Protein AF-T0Y3L8-F1 (afdb_monomer)

InterPro domains:
  IPR029060 PIN-like domain superfamily [SSF88723] (1-33)

Organism: NCBI:txid410659

Mean predicted aligned error: 2.87 Å

Nearest PDB structures (foldseek):
  5ecy-assembly1_E  TM=9.846E-01  e=3.296E-02  Shigella flexneri
  3zvk-assembly1_B  TM=9.070E-01  e=2.307E-02  Rickettsia felis
  5ecw-assembly1_B  TM=9.861E-01  e=6.265E-02  Shigella flexneri
  5ecw-assembly1_A  TM=9.443E-01  e=5.432E-02  Shigella flexneri
  5ed0-assembly2_B  TM=9.591E-01  e=6.728E-02  Shigella flexneri

Secondary structure (DSSP, 8-state):
-HHHHHHHTT-EEE-S-HHHHTTSTT-EEE-SSS--

Structure (mmCIF, N/CA/C/O backbone):
data_AF-T0Y3L8-F1
#
_entry.id   AF-T0Y3L8-F1
#
loop_
_atom_site.group_PDB
_atom_site.id
_atom_site.type_symbol
_atom_site.label_atom_id
_atom_site.label_alt_id
_atom_site.label_comp_id
_atom_site.label_asym_id
_atom_site.label_entity_id
_atom_site.label_se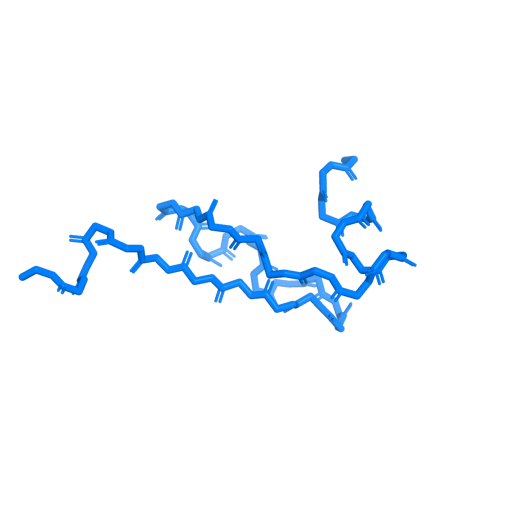q_id
_atom_site.pdbx_PDB_ins_code
_atom_site.Cartn_x
_atom_site.Cartn_y
_atom_site.Cartn_z
_atom_site.occupancy
_atom_site.B_iso_or_equiv
_atom_site.auth_seq_id
_atom_site.auth_comp_id
_atom_site.auth_asym_id
_atom_site.auth_atom_id
_atom_site.pdbx_PDB_model_num
ATOM 1 N N . LEU A 1 1 ? 9.570 0.665 1.501 1.00 87.75 1 LEU A N 1
ATOM 2 C CA . LEU A 1 1 ? 9.456 -0.785 1.793 1.00 87.75 1 LEU A CA 1
ATOM 3 C C . LEU A 1 1 ? 8.009 -1.205 2.060 1.00 87.75 1 LEU A C 1
ATOM 5 O O . LEU A 1 1 ? 7.532 -2.069 1.342 1.00 87.75 1 LEU A O 1
ATOM 9 N N . ILE A 1 2 ? 7.262 -0.534 2.949 1.00 96.50 2 ILE A N 1
ATOM 10 C CA . ILE A 1 2 ? 5.865 -0.911 3.273 1.00 96.50 2 ILE A CA 1
ATOM 11 C C . ILE A 1 2 ? 4.914 -1.025 2.062 1.00 96.50 2 ILE A C 1
ATOM 13 O O . ILE A 1 2 ? 4.142 -1.973 1.984 1.00 96.50 2 ILE A O 1
ATOM 17 N N . ALA A 1 3 ? 5.014 -0.123 1.078 1.00 97.00 3 ALA A N 1
ATOM 18 C CA . ALA A 1 3 ? 4.192 -0.173 -0.135 1.00 97.00 3 ALA A CA 1
ATOM 19 C C . ALA A 1 3 ? 4.487 -1.409 -1.000 1.00 97.00 3 ALA A C 1
ATOM 21 O O . ALA A 1 3 ? 3.568 -2.055 -1.489 1.00 97.00 3 ALA A O 1
ATOM 22 N N . ALA A 1 4 ? 5.766 -1.767 -1.147 1.00 97.00 4 ALA A N 1
ATOM 23 C CA . ALA A 1 4 ? 6.172 -2.952 -1.898 1.00 97.00 4 ALA A CA 1
ATOM 24 C C . ALA A 1 4 ? 5.685 -4.237 -1.213 1.00 97.00 4 ALA A C 1
ATOM 26 O O . ALA A 1 4 ? 5.221 -5.147 -1.889 1.00 97.00 4 ALA A O 1
ATOM 27 N N . GLN A 1 5 ? 5.713 -4.279 0.123 1.00 98.25 5 GLN A N 1
ATOM 28 C CA . GLN A 1 5 ? 5.140 -5.382 0.897 1.00 98.25 5 GLN A CA 1
ATOM 29 C C . GLN A 1 5 ? 3.625 -5.496 0.692 1.00 98.25 5 GLN A C 1
ATOM 31 O O . GLN A 1 5 ? 3.129 -6.589 0.436 1.00 98.25 5 GLN A O 1
ATOM 36 N N . A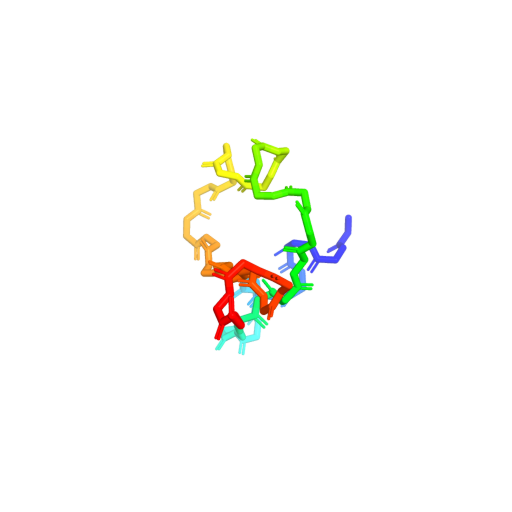LA A 1 6 ? 2.891 -4.380 0.740 1.00 98.12 6 ALA A N 1
ATOM 37 C CA . ALA A 1 6 ? 1.450 -4.393 0.497 1.00 98.12 6 ALA A CA 1
ATOM 38 C C . ALA A 1 6 ? 1.110 -4.896 -0.916 1.00 98.12 6 ALA A C 1
ATOM 40 O O . ALA A 1 6 ? 0.192 -5.694 -1.070 1.00 98.12 6 ALA A O 1
ATOM 41 N N . VAL A 1 7 ? 1.884 -4.503 -1.933 1.00 98.00 7 VAL A N 1
ATOM 42 C CA . VAL A 1 7 ? 1.715 -5.012 -3.304 1.00 98.00 7 VAL A CA 1
ATOM 43 C C . VAL A 1 7 ? 2.040 -6.506 -3.390 1.00 98.00 7 VAL A C 1
ATOM 45 O O .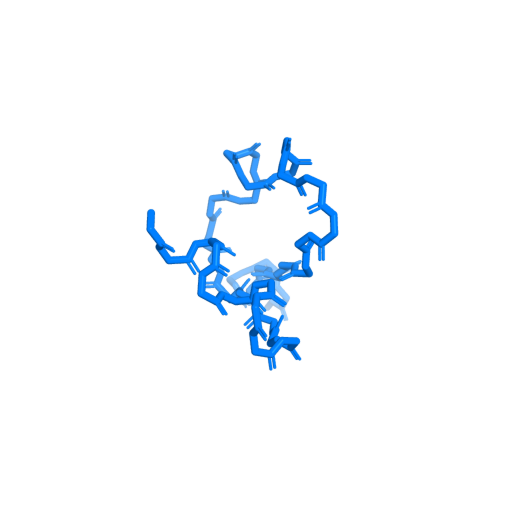 VAL A 1 7 ? 1.223 -7.273 -3.892 1.00 98.00 7 VAL A O 1
ATOM 48 N N . ALA A 1 8 ? 3.189 -6.941 -2.862 1.00 98.12 8 ALA A N 1
ATOM 49 C CA . ALA A 1 8 ? 3.641 -8.334 -2.939 1.00 98.12 8 ALA A CA 1
ATOM 50 C C . ALA A 1 8 ? 2.678 -9.323 -2.262 1.00 98.12 8 ALA A C 1
ATOM 52 O O . ALA A 1 8 ? 2.538 -10.458 -2.709 1.00 98.12 8 ALA A O 1
ATOM 53 N N . HIS A 1 9 ? 1.998 -8.885 -1.202 1.00 98.25 9 HIS A N 1
ATOM 54 C CA . HIS A 1 9 ? 1.036 -9.697 -0.457 1.00 98.25 9 HIS A CA 1
ATOM 55 C C . HIS A 1 9 ? -0.426 -9.405 -0.814 1.00 98.25 9 HIS A C 1
ATOM 57 O O . HIS A 1 9 ? -1.322 -9.934 -0.162 1.00 98.25 9 HIS A O 1
ATOM 63 N N . ASN A 1 10 ? -0.683 -8.571 -1.828 1.00 97.56 10 ASN A N 1
ATOM 64 C CA . ASN A 1 10 ? -2.026 -8.144 -2.213 1.00 97.56 10 ASN A CA 1
ATOM 65 C C . ASN A 1 10 ? -2.850 -7.626 -1.013 1.00 97.56 10 ASN A C 1
ATOM 67 O O . ASN A 1 10 ? -3.983 -8.045 -0.785 1.00 97.56 10 ASN A O 1
ATOM 71 N N . LEU A 1 11 ? -2.289 -6.701 -0.237 1.00 98.12 11 LEU A N 1
ATOM 72 C CA . LEU A 1 11 ? -2.920 -6.066 0.925 1.00 98.12 11 LEU A CA 1
ATOM 73 C C . LEU A 1 11 ? -3.414 -4.648 0.594 1.00 98.12 11 LEU A C 1
ATOM 75 O O . LEU A 1 11 ? -3.092 -4.088 -0.456 1.00 98.12 11 LEU A O 1
ATOM 79 N N . VAL A 1 12 ? -4.194 -4.064 1.507 1.00 97.69 12 VAL A N 1
ATOM 80 C CA . VAL A 1 12 ? -4.572 -2.642 1.489 1.00 97.69 12 VAL A CA 1
ATOM 81 C C . VAL A 1 12 ? -3.705 -1.892 2.501 1.00 97.69 12 VAL A C 1
ATOM 83 O O . VAL A 1 12 ? -3.654 -2.265 3.672 1.00 97.69 12 VAL A O 1
ATOM 86 N N . LEU A 1 13 ? -3.012 -0.840 2.061 1.00 97.50 13 LEU A N 1
ATOM 87 C CA . LEU A 1 13 ? -2.230 0.032 2.937 1.00 97.50 13 LEU A CA 1
ATOM 88 C C . LEU A 1 13 ? -3.113 1.145 3.511 1.00 97.50 13 LEU A C 1
ATOM 90 O O . LEU A 1 13 ? -3.505 2.068 2.798 1.00 97.50 13 LEU A O 1
ATOM 94 N N . VAL A 1 14 ? -3.367 1.094 4.813 1.00 96.81 14 VAL A N 1
ATOM 95 C CA . VAL A 1 14 ? -4.053 2.170 5.536 1.00 96.81 14 VAL A CA 1
ATOM 96 C C . VAL A 1 14 ? -3.050 3.271 5.878 1.00 96.81 14 VAL A C 1
ATOM 98 O O . VAL A 1 14 ? -2.015 3.008 6.491 1.00 96.81 14 VAL A O 1
ATOM 101 N N . THR A 1 15 ? -3.323 4.508 5.465 1.00 95.69 15 THR A N 1
ATOM 102 C CA . THR A 1 15 ? -2.431 5.652 5.690 1.00 95.69 15 THR A CA 1
ATOM 103 C C . THR A 1 15 ? -3.170 6.987 5.613 1.00 95.69 15 THR A C 1
ATOM 105 O O . THR A 1 15 ? -4.063 7.170 4.789 1.00 95.69 15 THR A O 1
ATOM 108 N N . ASP A 1 16 ? -2.750 7.968 6.417 1.00 95.94 16 ASP A N 1
ATOM 109 C CA . ASP A 1 16 ? -3.241 9.348 6.289 1.00 95.94 16 ASP A CA 1
ATOM 110 C C . ASP A 1 16 ? -2.579 10.107 5.111 1.00 95.94 16 ASP A C 1
ATOM 112 O O . ASP A 1 16 ? -3.090 11.112 4.618 1.00 95.94 16 ASP 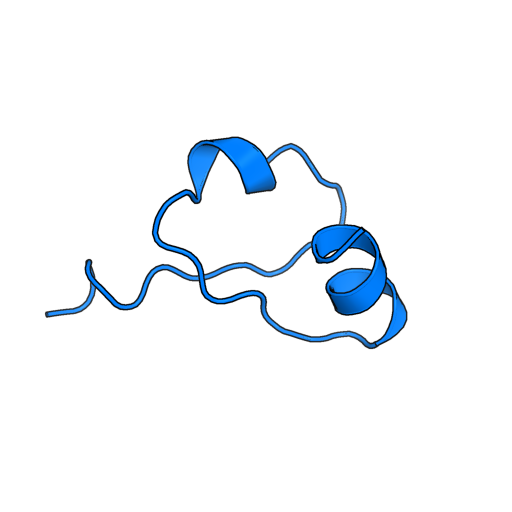A O 1
ATOM 116 N N . ASN A 1 17 ? -1.469 9.589 4.563 1.00 94.62 17 ASN A N 1
ATOM 117 C CA . ASN A 1 17 ? -0.706 10.239 3.492 1.00 94.62 17 ASN A CA 1
ATOM 118 C C . ASN A 1 17 ? -0.940 9.611 2.105 1.00 94.62 17 ASN A C 1
ATOM 120 O O . ASN A 1 17 ? -0.007 9.178 1.428 1.00 94.62 17 ASN A O 1
ATOM 124 N N . LEU A 1 18 ? -2.191 9.585 1.634 1.00 94.50 18 LEU A N 1
ATOM 125 C CA . LEU A 1 18 ? -2.535 8.995 0.326 1.00 94.50 18 LEU A CA 1
ATOM 126 C C . LEU A 1 18 ? -1.751 9.593 -0.851 1.00 94.50 18 LEU A C 1
ATOM 128 O O . LEU A 1 18 ? -1.503 8.904 -1.837 1.00 94.50 18 LEU A O 1
ATOM 132 N N . ARG A 1 19 ? -1.369 10.874 -0.777 1.00 94.06 19 ARG A N 1
ATOM 133 C CA . ARG A 1 19 ? -0.673 11.559 -1.875 1.00 94.06 19 ARG A CA 1
ATOM 134 C C . ARG A 1 19 ? 0.669 10.901 -2.190 1.00 94.06 19 ARG A C 1
ATOM 136 O O . ARG A 1 19 ? 0.966 10.697 -3.362 1.00 94.06 19 ARG A O 1
ATOM 143 N N . GLU A 1 20 ? 1.429 10.540 -1.160 1.00 94.69 20 GLU A N 1
ATOM 144 C CA . GLU A 1 20 ? 2.734 9.888 -1.312 1.00 94.69 20 GLU A CA 1
ATOM 145 C C . GLU A 1 20 ? 2.612 8.495 -1.943 1.00 94.69 20 GLU A C 1
ATOM 147 O O . GLU A 1 20 ? 3.456 8.091 -2.740 1.00 94.69 20 GLU A O 1
ATOM 152 N N . PHE A 1 21 ? 1.534 7.773 -1.626 1.00 95.69 21 PHE A N 1
ATOM 153 C CA . PHE A 1 21 ? 1.354 6.375 -2.023 1.00 95.69 21 PHE A CA 1
ATOM 154 C C . PHE A 1 21 ? 0.619 6.184 -3.356 1.00 95.69 21 PHE A C 1
ATOM 156 O O . PHE A 1 21 ? 0.790 5.149 -3.996 1.00 95.69 21 PHE A O 1
ATOM 163 N N . ARG A 1 22 ? -0.108 7.194 -3.851 1.00 93.56 22 ARG A N 1
ATOM 164 C CA . ARG A 1 22 ? -0.793 7.153 -5.162 1.00 93.56 22 ARG A CA 1
ATOM 165 C C . ARG A 1 22 ? 0.133 6.945 -6.361 1.00 93.56 22 ARG A C 1
ATOM 167 O O . ARG A 1 22 ? -0.327 6.495 -7.403 1.00 93.56 22 ARG A O 1
ATOM 174 N N . ARG A 1 23 ? 1.422 7.273 -6.234 1.00 94.56 23 ARG A N 1
ATOM 175 C CA . ARG A 1 23 ? 2.412 7.097 -7.311 1.00 94.56 23 ARG A CA 1
ATOM 176 C C . ARG A 1 23 ? 2.897 5.655 -7.475 1.00 94.56 23 ARG A C 1
ATOM 178 O O . ARG A 1 23 ? 3.660 5.397 -8.398 1.00 94.56 23 ARG A O 1
ATOM 185 N N . VAL A 1 24 ? 2.526 4.744 -6.570 1.00 96.38 24 VAL A N 1
ATOM 186 C CA . VAL A 1 24 ? 2.982 3.348 -6.586 1.00 96.38 24 VAL A CA 1
ATOM 187 C C . VAL A 1 24 ? 2.011 2.505 -7.422 1.00 96.38 24 VAL A C 1
ATOM 189 O O . VAL A 1 24 ? 0.871 2.305 -6.997 1.00 96.38 24 VAL A O 1
ATOM 192 N N . PRO A 1 25 ? 2.426 1.983 -8.590 1.00 96.56 25 PRO A N 1
ATOM 193 C CA . PRO A 1 25 ? 1.560 1.150 -9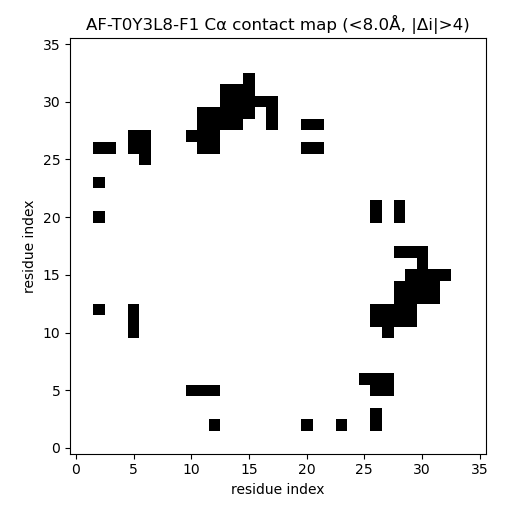.418 1.00 96.56 25 PRO A CA 1
ATOM 194 C C . PRO A 1 25 ? 1.106 -0.112 -8.672 1.00 96.56 25 PRO A C 1
ATOM 196 O O . PRO A 1 25 ? 1.904 -0.761 -7.997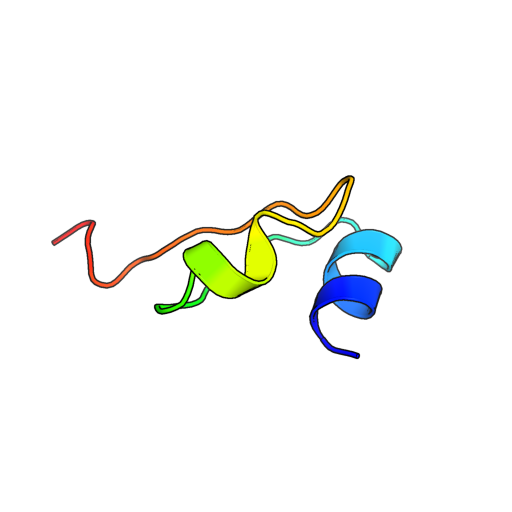 1.00 96.56 25 PRO A O 1
ATOM 199 N N . GLY A 1 26 ? -0.178 -0.458 -8.795 1.00 96.12 26 GLY A N 1
ATOM 200 C CA . GLY A 1 26 ? -0.760 -1.662 -8.187 1.00 96.12 26 GLY A CA 1
ATOM 201 C C . GLY A 1 26 ? -1.004 -1.588 -6.675 1.00 96.12 26 GLY A C 1
ATOM 202 O O . GLY A 1 26 ? -1.545 -2.533 -6.105 1.00 96.12 26 GLY A O 1
ATOM 203 N N . LEU A 1 27 ? -0.651 -0.484 -6.009 1.00 97.81 27 LEU A N 1
ATOM 204 C CA . LEU A 1 27 ? -0.889 -0.320 -4.577 1.00 97.81 27 LEU A CA 1
ATOM 205 C C . LEU A 1 27 ? -2.342 0.081 -4.294 1.00 97.81 27 LEU A C 1
ATOM 207 O O . LEU A 1 27 ? -2.807 1.135 -4.728 1.00 97.81 27 LEU A O 1
ATOM 211 N N . ARG A 1 28 ? -3.032 -0.718 -3.475 1.00 97.50 28 ARG A N 1
ATOM 212 C CA . ARG A 1 28 ? -4.317 -0.345 -2.870 1.00 97.50 28 ARG A CA 1
ATOM 213 C C . ARG A 1 28 ? -4.055 0.391 -1.559 1.00 97.50 28 ARG A C 1
ATOM 215 O O . ARG A 1 28 ? -3.333 -0.127 -0.707 1.00 97.50 28 ARG A O 1
ATOM 222 N N . CYS A 1 29 ? -4.612 1.588 -1.394 1.00 96.31 29 CYS A N 1
ATOM 223 C CA . CYS A 1 29 ? -4.450 2.372 -0.171 1.00 96.31 29 CYS A CA 1
ATOM 224 C C . CYS A 1 29 ? -5.716 3.144 0.205 1.00 96.31 29 CYS A C 1
ATOM 226 O O . CYS A 1 29 ? -6.465 3.591 -0.662 1.00 96.31 29 CYS A O 1
ATOM 228 N N . GLU A 1 30 ? -5.926 3.306 1.508 1.00 96.19 30 GLU A N 1
ATOM 229 C CA . GLU A 1 30 ? -7.111 3.933 2.094 1.00 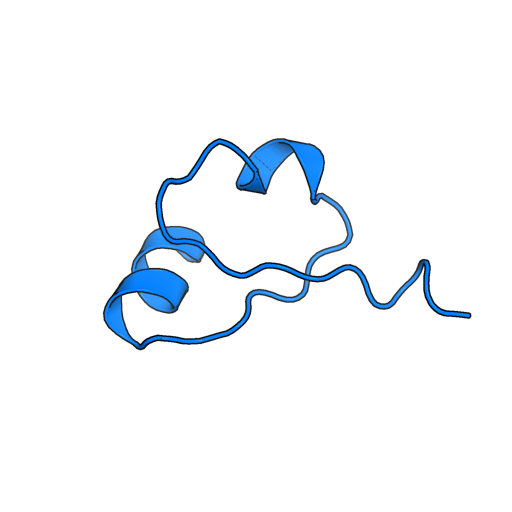96.19 30 GLU A CA 1
ATOM 230 C C . GLU A 1 30 ? -6.721 4.886 3.220 1.00 96.19 30 GLU A C 1
ATOM 232 O O . GLU A 1 30 ? -5.710 4.687 3.894 1.00 96.19 30 GLU A O 1
ATOM 237 N N . ASN A 1 31 ? -7.543 5.914 3.433 1.00 95.81 31 ASN A N 1
ATOM 238 C CA . AS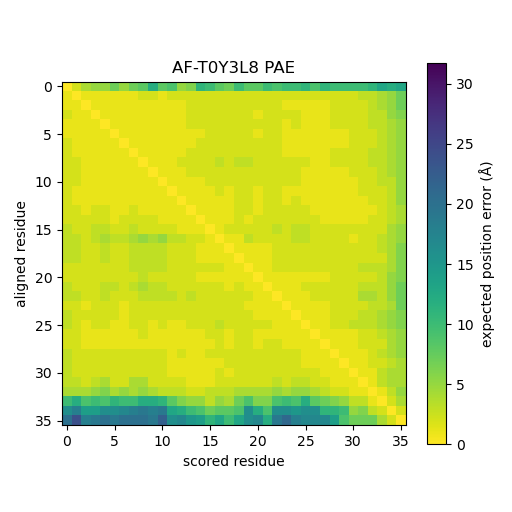N A 1 31 ? -7.410 6.815 4.567 1.00 95.81 31 ASN A CA 1
ATOM 239 C C . ASN A 1 31 ? -8.663 6.727 5.440 1.00 95.81 31 ASN A C 1
ATOM 241 O O . ASN A 1 31 ? -9.719 7.228 5.058 1.00 95.81 31 ASN A O 1
ATOM 245 N N . TRP A 1 32 ? -8.512 6.123 6.617 1.00 95.31 32 TRP A N 1
ATOM 246 C CA . TRP A 1 32 ? -9.599 5.943 7.579 1.00 95.31 32 TRP A CA 1
ATOM 247 C C . TRP A 1 32 ? -9.855 7.172 8.469 1.00 95.31 32 TRP A C 1
ATOM 249 O O . TRP A 1 32 ? -10.879 7.232 9.140 1.00 95.31 32 TRP A O 1
ATOM 259 N N . THR A 1 33 ? -8.965 8.173 8.483 1.00 92.31 33 THR A N 1
ATOM 260 C CA . THR A 1 33 ? -9.191 9.433 9.224 1.00 92.31 33 THR A CA 1
ATOM 261 C C . THR A 1 33 ? -10.181 10.347 8.501 1.00 92.31 33 THR A C 1
ATOM 263 O O . THR A 1 33 ? -10.816 11.187 9.126 1.00 92.31 33 THR A O 1
ATOM 266 N N . ARG A 1 34 ? -10.325 10.173 7.179 1.00 81.50 34 ARG A N 1
ATOM 267 C CA . ARG A 1 34 ? -11.242 10.940 6.318 1.00 81.50 34 ARG A CA 1
ATOM 268 C C . ARG A 1 34 ? -12.628 10.315 6.168 1.00 81.50 34 ARG A C 1
ATOM 270 O O . ARG A 1 34 ? -13.483 10.921 5.535 1.00 81.50 34 ARG A O 1
ATOM 277 N N . SER A 1 35 ? -12.829 9.106 6.682 1.00 63.56 35 SER A N 1
ATOM 278 C CA . SER A 1 35 ? -14.100 8.375 6.631 1.00 63.56 35 SER A CA 1
ATOM 279 C C . SER A 1 35 ? -14.911 8.500 7.928 1.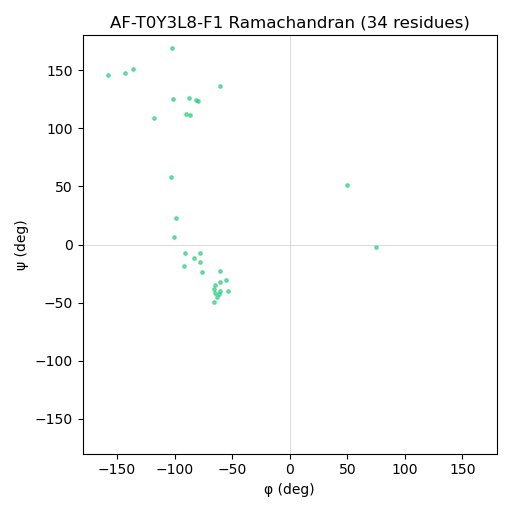00 63.56 35 SER A C 1
ATOM 281 O O . SER A 1 35 ? -15.718 7.622 8.220 1.00 63.56 35 SER A O 1
ATOM 283 N N . GLN A 1 36 ? -14.659 9.555 8.709 1.00 54.09 36 GLN A N 1
ATOM 284 C CA . GLN A 1 36 ? -15.391 9.930 9.922 1.00 54.09 36 GLN A CA 1
ATOM 285 C C . GLN A 1 36 ? -16.192 11.203 9.659 1.00 54.09 36 GLN A C 1
ATOM 287 O O . GLN A 1 36 ? -15.640 12.098 8.976 1.00 54.09 36 GLN A O 1
#

Sequence (36 aa):
LIAAQAVAHNLVLVTDNLREFRRVPGLRCENWTRSQ

Solvent-accessible surface area (backbone atoms only — not comparable to full-atom values): 2370 Å² total; per-residue (Å²): 109,71,65,60,52,26,44,76,68,73,42,74,42,78,40,90,60,56,78,77,51,69,78,44,85,85,51,46,69,46,48,74,81,78,75,111

pLDDT: mean 93.6, std 9.06, range [54.09, 98.25]

Foldseek 3Di:
DVQVVCQVVVHEAEDPCVVVNVVDPNHHYDYPVVVD

Radius of gyration: 9.55 Å; Cα contacts (8 Å, |Δi|>4): 42; chains: 1; bounding box: 25×21×19 Å